Protein AF-A0A109DBD8-F1 (afdb_monomer_lite)

pLDDT: mean 82.66, std 14.98, range [41.66, 96.0]

Organism: NCBI:txid1194427

Foldseek 3Di:
DDDDPDDLVPDPPNLVVQQVVLVVVLVVDALLVVLVVVCCVVVVDHPCCVVVVPPSNVVLSVLLVVLVVVCVVVDPDDPPRGGNVCSVVSVVVSVVSSVVSNVVVVVVVCVPDPPPPD

Structure (mmCIF, N/CA/C/O backbone):
data_AF-A0A109DBD8-F1
#
_entry.id   AF-A0A109DBD8-F1
#
loop_
_atom_site.group_PDB
_atom_site.id
_atom_site.type_symbol
_atom_site.label_atom_id
_atom_site.label_alt_id
_atom_site.label_comp_id
_atom_site.label_asym_id
_atom_site.label_entity_id
_atom_site.label_seq_id
_atom_site.pdbx_PDB_ins_code
_atom_site.Cartn_x
_atom_site.Cartn_y
_atom_site.Cartn_z
_atom_site.occupancy
_atom_site.B_iso_or_equiv
_atom_site.auth_seq_id
_atom_site.auth_comp_id
_atom_site.auth_asym_id
_atom_site.auth_atom_id
_atom_site.pdbx_PDB_model_num
ATOM 1 N N . MET A 1 1 ? 32.557 6.934 -44.641 1.00 42.53 1 MET A N 1
ATOM 2 C CA . MET A 1 1 ? 32.047 7.308 -43.305 1.00 42.53 1 MET A CA 1
ATOM 3 C C . MET A 1 1 ? 31.313 6.107 -42.740 1.00 42.53 1 MET A C 1
ATOM 5 O O . MET A 1 1 ? 30.208 5.819 -43.184 1.00 42.53 1 MET A O 1
ATOM 9 N N . GLU A 1 2 ? 31.954 5.357 -41.848 1.00 43.91 2 GLU A N 1
ATOM 10 C CA . GLU A 1 2 ? 31.309 4.243 -41.148 1.00 43.91 2 GLU A CA 1
ATOM 11 C C . GLU A 1 2 ? 30.295 4.803 -40.146 1.00 43.91 2 GLU A C 1
ATOM 13 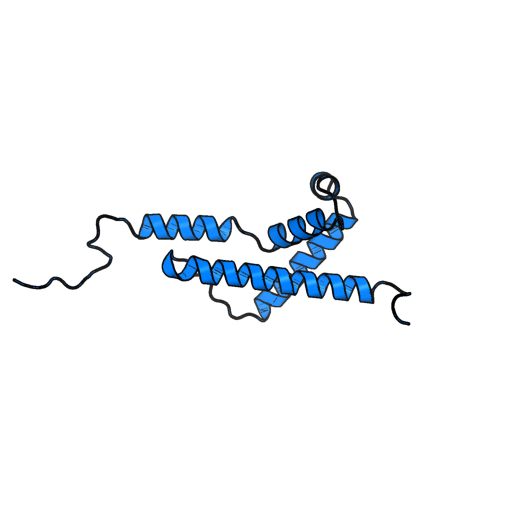O O . GLU A 1 2 ? 30.628 5.637 -39.303 1.00 43.91 2 GLU A O 1
ATOM 18 N N . LYS A 1 3 ? 29.031 4.386 -40.268 1.00 53.94 3 LYS A N 1
ATOM 19 C CA . LYS A 1 3 ? 28.000 4.696 -39.276 1.00 53.94 3 LYS A CA 1
ATOM 20 C C . LYS A 1 3 ? 28.234 3.783 -38.081 1.00 53.94 3 LYS A C 1
ATOM 22 O O . LYS A 1 3 ? 27.878 2.609 -38.126 1.00 53.94 3 LYS A O 1
ATOM 27 N N . ILE A 1 4 ? 28.849 4.320 -37.032 1.00 59.38 4 ILE A N 1
ATOM 28 C CA . ILE A 1 4 ? 28.959 3.625 -35.750 1.00 59.38 4 ILE A CA 1
ATOM 29 C C . ILE A 1 4 ? 27.525 3.323 -35.274 1.00 59.38 4 ILE A C 1
ATOM 31 O O . ILE A 1 4 ? 26.712 4.251 -35.204 1.00 59.38 4 ILE A O 1
ATOM 35 N N . PRO A 1 5 ? 27.170 2.058 -34.986 1.00 56.16 5 PRO A N 1
ATOM 36 C CA . PRO A 1 5 ? 25.848 1.724 -34.475 1.00 56.16 5 PRO A CA 1
ATOM 37 C C . PRO A 1 5 ? 25.625 2.415 -33.127 1.00 56.16 5 PRO A C 1
ATOM 39 O O . PRO A 1 5 ? 26.542 2.518 -32.310 1.00 56.16 5 PRO A O 1
ATOM 42 N N . PHE A 1 6 ? 24.403 2.902 -32.901 1.00 54.22 6 PHE A N 1
ATOM 43 C CA . PHE A 1 6 ? 24.016 3.580 -31.667 1.00 54.22 6 PHE A CA 1
ATOM 44 C C . PHE A 1 6 ? 24.190 2.609 -30.487 1.00 54.22 6 PHE A C 1
ATOM 46 O O . PHE A 1 6 ? 23.370 1.724 -30.257 1.00 54.22 6 PHE A O 1
ATOM 53 N N . SER A 1 7 ? 25.306 2.733 -29.771 1.00 55.31 7 SER A N 1
ATOM 54 C CA . SER A 1 7 ? 25.618 1.938 -28.588 1.00 55.31 7 SER A CA 1
ATOM 55 C C . SER A 1 7 ? 25.376 2.794 -27.356 1.00 55.31 7 SER A C 1
ATOM 57 O O . SER A 1 7 ? 25.923 3.893 -27.249 1.00 55.31 7 SER A O 1
ATOM 59 N N . ARG A 1 8 ? 24.606 2.269 -26.392 1.00 55.72 8 ARG A N 1
ATOM 60 C CA . ARG A 1 8 ? 24.344 2.913 -25.088 1.00 55.72 8 ARG A CA 1
ATOM 61 C C . ARG A 1 8 ? 25.623 3.321 -24.340 1.00 55.72 8 ARG A C 1
ATOM 63 O O . ARG A 1 8 ? 25.556 4.168 -23.462 1.00 55.72 8 ARG A O 1
ATOM 70 N N . LYS A 1 9 ? 26.779 2.749 -24.698 1.00 55.88 9 LYS A N 1
ATOM 71 C CA . LYS A 1 9 ? 28.086 3.059 -24.101 1.00 55.88 9 LYS A CA 1
ATOM 72 C C . LYS A 1 9 ? 28.728 4.363 -24.598 1.00 55.88 9 LYS A C 1
ATOM 74 O O . LYS A 1 9 ? 29.665 4.826 -23.963 1.00 55.88 9 LYS A O 1
ATOM 79 N N . ASN A 1 10 ? 28.249 4.953 -25.698 1.00 49.97 10 ASN A N 1
ATOM 80 C CA . ASN A 1 10 ? 28.941 6.059 -26.380 1.00 49.97 10 ASN A CA 1
ATOM 81 C C . ASN A 1 10 ? 28.271 7.437 -26.199 1.00 49.97 10 ASN A C 1
ATOM 83 O O . ASN A 1 10 ? 28.670 8.386 -26.871 1.00 49.97 10 ASN A O 1
ATOM 87 N N . ASN A 1 11 ? 27.261 7.570 -25.329 1.00 51.66 11 ASN A N 1
ATOM 88 C CA . ASN A 1 11 ? 26.585 8.848 -25.076 1.00 51.66 11 ASN A CA 1
ATOM 89 C C . ASN A 1 11 ? 27.087 9.466 -23.749 1.00 51.66 11 ASN A C 1
ATOM 91 O O . ASN A 1 11 ? 26.988 8.801 -22.719 1.00 51.66 11 ASN A O 1
ATOM 95 N N . PRO A 1 12 ? 27.601 10.713 -23.723 1.00 51.59 12 PRO A N 1
ATOM 96 C CA . PRO A 1 12 ? 28.122 11.360 -22.508 1.00 51.59 12 PRO A CA 1
ATOM 97 C C . PRO A 1 12 ? 27.052 11.698 -21.453 1.00 51.59 12 PRO A C 1
ATOM 99 O O . PRO A 1 12 ? 27.387 12.069 -20.331 1.00 51.59 12 PRO A O 1
ATOM 102 N N . PHE A 1 13 ? 25.766 11.535 -21.774 1.00 57.75 13 PHE A N 1
ATOM 103 C CA . PHE A 1 13 ? 24.713 11.444 -20.769 1.00 57.75 13 PHE A CA 1
ATOM 104 C C . PHE A 1 13 ? 24.711 10.025 -20.209 1.00 57.75 13 PHE A C 1
ATOM 106 O O . PHE A 1 13 ? 24.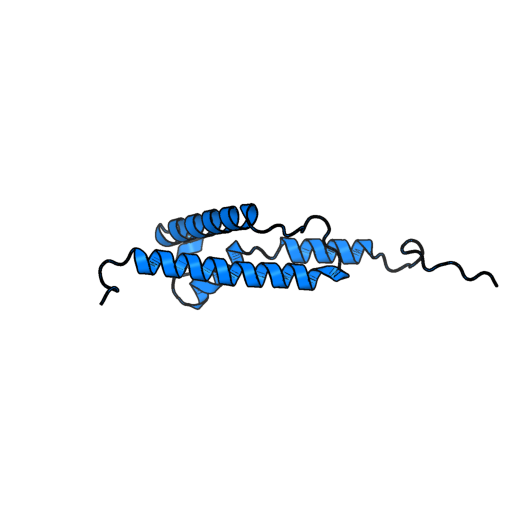238 9.095 -20.860 1.00 57.75 13 PHE A O 1
ATOM 113 N N . SER A 1 14 ? 25.268 9.860 -19.009 1.00 63.97 14 SER A N 1
ATOM 114 C CA . SER A 1 14 ? 25.236 8.590 -18.287 1.00 63.97 14 SER A CA 1
ATOM 115 C C . SER A 1 14 ? 23.777 8.192 -18.035 1.00 63.97 14 SER A C 1
ATOM 117 O O . SER A 1 14 ? 23.139 8.650 -17.087 1.00 63.97 14 SER A O 1
ATOM 119 N N . TYR A 1 15 ? 23.231 7.345 -18.910 1.00 72.00 15 TYR A N 1
ATOM 120 C CA . TYR A 1 15 ? 21.936 6.689 -18.710 1.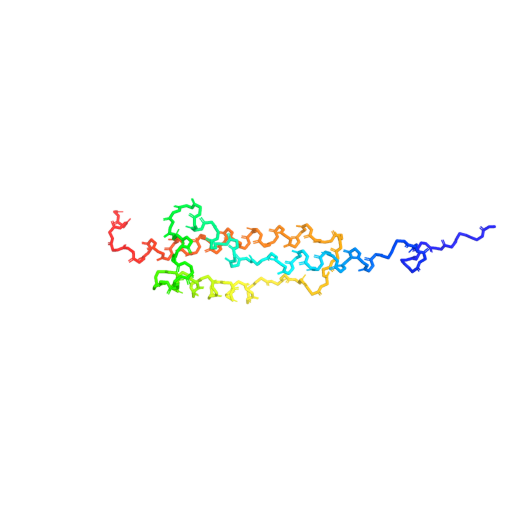00 72.00 15 TYR A CA 1
ATOM 121 C C . TYR A 1 15 ? 21.892 5.959 -17.366 1.00 72.00 15 TYR A C 1
ATOM 123 O O . TYR A 1 15 ? 20.851 5.903 -16.732 1.00 72.00 15 TYR A O 1
ATOM 131 N N . GLU A 1 16 ? 23.044 5.506 -16.878 1.00 79.88 16 GLU A N 1
ATOM 132 C CA . GLU A 1 16 ? 23.204 4.931 -15.549 1.00 79.88 16 GLU A CA 1
ATOM 133 C C . GLU A 1 16 ? 22.838 5.921 -14.427 1.00 79.88 16 GLU A C 1
ATOM 135 O O . GLU A 1 16 ? 22.143 5.542 -13.488 1.00 79.88 16 GLU A O 1
ATOM 140 N N . ALA A 1 17 ? 23.200 7.205 -14.530 1.00 83.75 17 ALA A N 1
ATOM 141 C CA . ALA A 1 17 ? 22.771 8.217 -13.558 1.00 83.75 17 ALA A CA 1
ATOM 142 C C . ALA A 1 17 ? 21.247 8.446 -13.587 1.00 83.75 17 ALA A C 1
ATOM 144 O O . ALA A 1 17 ? 20.621 8.631 -12.540 1.00 83.75 17 ALA A O 1
ATOM 145 N N . LEU A 1 18 ? 20.639 8.407 -14.777 1.00 84.75 18 LEU A N 1
ATOM 146 C CA . LEU A 1 18 ? 19.187 8.521 -14.949 1.00 84.75 18 LEU A CA 1
ATOM 147 C C . LEU A 1 18 ? 18.450 7.291 -14.401 1.00 84.75 18 LEU A C 1
ATOM 149 O O . LEU A 1 18 ? 17.459 7.445 -13.687 1.00 84.75 18 LEU A O 1
ATOM 153 N N . ASP A 1 19 ? 18.961 6.091 -14.666 1.00 86.50 19 ASP A N 1
ATOM 154 C CA . ASP A 1 19 ? 18.411 4.830 -14.169 1.00 86.50 19 ASP A CA 1
ATOM 155 C C . ASP A 1 19 ? 18.560 4.710 -12.647 1.00 86.50 19 ASP A C 1
ATOM 157 O O . ASP A 1 19 ? 17.632 4.277 -11.965 1.00 86.50 19 ASP A O 1
ATOM 161 N N . ASN A 1 20 ? 19.678 5.170 -12.079 1.00 87.00 20 ASN A N 1
ATOM 162 C CA . ASN A 1 20 ? 19.863 5.231 -10.627 1.00 87.00 20 ASN A CA 1
ATOM 163 C C . ASN A 1 20 ? 18.841 6.167 -9.970 1.00 87.00 20 ASN A C 1
ATOM 165 O O . ASN A 1 20 ? 18.222 5.803 -8.968 1.00 87.00 20 ASN A O 1
ATOM 169 N N . LYS A 1 21 ? 18.583 7.334 -10.572 1.00 87.69 21 LYS A N 1
ATOM 170 C CA . LYS A 1 21 ? 17.539 8.254 -10.104 1.00 87.69 21 LYS A CA 1
ATOM 171 C C . LYS A 1 21 ? 16.133 7.657 -10.245 1.00 87.69 21 LYS A C 1
ATOM 173 O O . LYS A 1 21 ? 15.278 7.879 -9.387 1.00 87.69 21 LYS A O 1
ATOM 178 N N . ALA A 1 22 ? 15.880 6.897 -11.311 1.00 86.62 22 ALA A N 1
ATOM 179 C CA . ALA A 1 22 ? 14.619 6.187 -11.504 1.00 86.62 22 ALA A CA 1
ATOM 180 C C . ALA A 1 22 ? 14.395 5.127 -10.413 1.00 86.62 22 ALA A C 1
ATOM 182 O O . ALA A 1 22 ? 13.327 5.106 -9.797 1.00 86.62 22 ALA A O 1
ATOM 183 N N . LYS A 1 23 ? 15.418 4.317 -10.109 1.00 88.69 23 LYS A N 1
ATOM 184 C CA . LYS A 1 23 ? 15.406 3.343 -9.005 1.00 88.69 23 LYS A CA 1
ATOM 185 C C . LYS A 1 23 ? 15.123 4.012 -7.667 1.00 88.69 23 LYS A C 1
ATOM 187 O O . LYS A 1 23 ? 14.226 3.579 -6.950 1.00 88.69 23 LYS A O 1
ATOM 192 N N . GLU A 1 24 ? 15.830 5.093 -7.350 1.00 89.50 24 GLU A N 1
ATOM 193 C CA . GLU A 1 24 ? 15.623 5.840 -6.106 1.00 89.50 24 GLU A CA 1
ATOM 194 C C . GLU A 1 24 ? 14.174 6.336 -5.987 1.00 89.50 24 GLU A C 1
ATOM 196 O O . GLU A 1 24 ? 13.496 6.066 -4.995 1.00 89.50 24 GLU A O 1
ATOM 201 N N . LYS A 1 25 ? 13.650 6.983 -7.037 1.00 88.06 25 LYS A N 1
ATOM 202 C CA . LYS A 1 25 ? 12.256 7.447 -7.070 1.00 88.06 25 LYS A CA 1
ATOM 203 C C . LYS A 1 25 ? 11.263 6.295 -6.909 1.00 88.06 25 LYS A C 1
ATOM 205 O O . LYS A 1 25 ? 10.264 6.449 -6.207 1.00 88.06 25 LYS A O 1
ATOM 210 N N . TYR A 1 26 ? 11.519 5.153 -7.546 1.00 88.56 26 TYR A N 1
ATOM 211 C CA . TYR A 1 26 ? 10.678 3.973 -7.400 1.00 88.56 26 TYR A CA 1
ATOM 212 C C . TYR A 1 26 ? 10.694 3.447 -5.963 1.00 88.56 26 TYR A C 1
ATOM 214 O O . TYR A 1 26 ? 9.623 3.239 -5.396 1.00 88.56 26 TYR A O 1
ATOM 222 N N . HIS A 1 27 ? 11.864 3.248 -5.354 1.00 87.56 27 HIS A N 1
ATOM 223 C CA . HIS A 1 27 ? 11.980 2.667 -4.013 1.00 87.56 27 HIS A CA 1
ATOM 224 C C . HIS A 1 27 ? 11.494 3.601 -2.899 1.00 87.56 27 HIS A C 1
ATOM 226 O O . HIS A 1 27 ? 10.907 3.113 -1.933 1.00 87.56 27 HIS A O 1
ATOM 232 N N . ASN A 1 28 ? 11.631 4.919 -3.070 1.00 89.50 28 ASN A N 1
ATOM 233 C CA . ASN A 1 28 ? 11.086 5.912 -2.138 1.00 89.50 28 ASN A CA 1
ATOM 234 C C . ASN A 1 28 ? 9.550 5.922 -2.109 1.00 89.50 28 ASN A C 1
ATOM 236 O O . ASN A 1 28 ? 8.953 6.339 -1.123 1.00 89.50 28 ASN A O 1
ATOM 240 N N . LEU A 1 29 ? 8.892 5.449 -3.171 1.00 90.19 29 LEU A N 1
ATOM 241 C CA . LEU A 1 29 ? 7.439 5.346 -3.227 1.00 90.19 29 LEU A CA 1
ATOM 242 C C . LEU A 1 29 ? 6.984 3.960 -2.759 1.00 90.19 29 LEU A C 1
ATOM 244 O O . LEU A 1 29 ? 6.944 3.014 -3.551 1.00 90.19 29 LEU A O 1
ATOM 248 N N . ARG A 1 30 ? 6.603 3.806 -1.490 1.00 92.00 30 ARG A N 1
ATOM 249 C CA . ARG A 1 30 ? 6.062 2.534 -0.982 1.00 92.00 30 ARG A CA 1
ATOM 250 C C . ARG A 1 30 ? 4.542 2.503 -1.101 1.00 92.00 30 ARG A C 1
ATOM 252 O O . ARG A 1 30 ? 3.859 3.485 -0.836 1.00 92.00 30 ARG A O 1
ATOM 259 N N . VAL A 1 31 ? 3.994 1.343 -1.473 1.00 91.81 31 VAL A N 1
ATOM 260 C CA . VAL A 1 31 ? 2.531 1.161 -1.530 1.00 91.81 31 VAL A CA 1
ATOM 261 C C . VAL A 1 31 ? 1.911 1.276 -0.137 1.00 91.81 31 VAL A C 1
ATOM 263 O O . VAL A 1 31 ? 0.812 1.799 -0.011 1.00 91.81 31 VAL A O 1
ATOM 266 N N . GLU A 1 32 ? 2.621 0.827 0.898 1.00 93.25 32 GLU A N 1
ATOM 267 C CA . GLU A 1 32 ? 2.201 0.961 2.296 1.00 93.25 32 GLU A CA 1
ATOM 268 C C . GLU A 1 32 ? 1.966 2.428 2.678 1.00 93.25 32 GLU A C 1
ATOM 270 O O . GLU A 1 32 ? 0.856 2.773 3.076 1.00 93.25 32 GLU A O 1
ATOM 275 N N . ASP A 1 33 ? 2.959 3.292 2.448 1.00 93.62 33 ASP A N 1
ATOM 276 C CA . ASP A 1 33 ? 2.869 4.731 2.727 1.00 93.62 33 ASP A CA 1
ATOM 277 C C . ASP A 1 33 ? 1.711 5.364 1.947 1.00 93.62 33 ASP A C 1
ATOM 279 O O . ASP A 1 33 ? 0.863 6.041 2.514 1.00 93.62 33 ASP A O 1
ATOM 283 N N . LEU A 1 34 ? 1.572 5.016 0.663 1.00 94.19 34 LEU A N 1
ATOM 284 C CA . LEU A 1 34 ? 0.474 5.494 -0.178 1.00 94.19 34 LEU A CA 1
ATOM 285 C C . LEU A 1 34 ? -0.926 5.116 0.329 1.00 94.19 34 LEU A C 1
ATOM 287 O O . LEU A 1 34 ? -1.895 5.825 0.027 1.00 94.19 34 LEU A O 1
ATOM 291 N N . VAL A 1 35 ? -1.064 3.972 1.001 1.00 94.88 35 VAL A N 1
ATOM 292 C CA . VAL A 1 35 ? -2.325 3.524 1.607 1.00 94.88 35 VAL A CA 1
ATOM 293 C C . VAL A 1 35 ? -2.544 4.228 2.946 1.00 94.88 35 VAL A C 1
ATOM 295 O O . VAL A 1 35 ? -3.654 4.697 3.190 1.00 94.88 35 VAL A O 1
ATOM 298 N N . ILE A 1 36 ? -1.500 4.357 3.770 1.00 95.00 36 ILE A N 1
ATOM 299 C CA . ILE A 1 36 ? -1.541 5.088 5.046 1.00 95.00 36 ILE A CA 1
ATOM 300 C C . ILE A 1 36 ? -1.943 6.547 4.816 1.00 95.00 36 ILE A C 1
ATOM 302 O O . ILE A 1 36 ? -2.881 7.015 5.459 1.00 95.00 36 ILE A O 1
ATOM 306 N N . ASP A 1 37 ? -1.308 7.225 3.858 1.00 95.69 37 ASP A N 1
ATOM 307 C CA . ASP A 1 37 ? -1.616 8.609 3.488 1.00 95.69 37 ASP A CA 1
ATOM 308 C C . ASP A 1 37 ? -3.085 8.756 3.103 1.00 95.69 37 ASP A C 1
ATOM 310 O O . ASP A 1 37 ? -3.775 9.643 3.594 1.00 95.69 37 ASP A O 1
ATOM 314 N N . HIS A 1 38 ? -3.610 7.824 2.301 1.00 94.94 38 HIS A N 1
ATOM 315 C CA . HIS A 1 38 ? -5.024 7.840 1.939 1.00 94.94 38 HIS A CA 1
ATOM 316 C C . HIS A 1 38 ? -5.936 7.673 3.157 1.00 94.94 38 HIS A C 1
ATOM 318 O O . HIS A 1 38 ? -6.932 8.376 3.282 1.00 94.94 38 HIS A O 1
ATOM 324 N N . CYS A 1 39 ? -5.603 6.761 4.071 1.00 93.12 39 CYS A N 1
ATOM 325 C CA . CYS A 1 39 ? -6.373 6.574 5.294 1.00 93.12 39 CYS A CA 1
ATOM 326 C C . CYS A 1 39 ? -6.312 7.797 6.225 1.00 93.12 39 CYS A C 1
ATOM 328 O O . CYS A 1 39 ? -7.265 8.016 6.975 1.00 93.12 39 CYS A O 1
ATOM 330 N N . ILE A 1 40 ? -5.238 8.591 6.178 1.00 95.12 40 ILE A N 1
ATOM 331 C CA . ILE A 1 40 ? -5.166 9.891 6.857 1.00 95.12 40 ILE A CA 1
ATOM 332 C C . ILE A 1 40 ? -6.059 10.915 6.148 1.00 95.12 40 ILE A C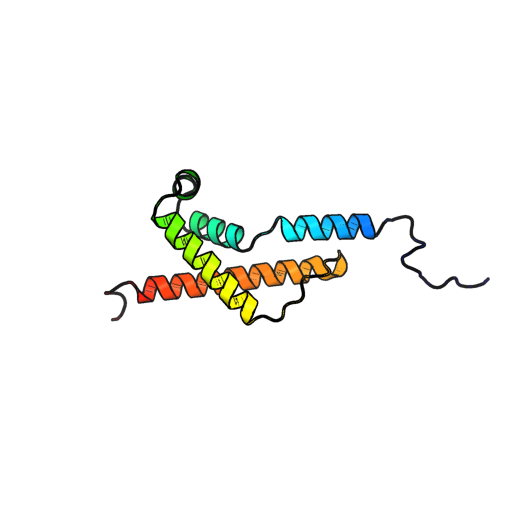 1
ATOM 334 O O . ILE A 1 40 ? -6.892 11.545 6.795 1.00 95.12 40 ILE A O 1
ATOM 338 N N . GLU A 1 41 ? -5.931 11.047 4.825 1.00 95.06 41 GLU A N 1
ATOM 339 C CA . GLU A 1 41 ? -6.714 11.978 3.998 1.00 95.06 41 GLU A CA 1
ATOM 340 C C . GLU A 1 41 ? -8.226 11.768 4.156 1.00 95.06 41 GLU A C 1
ATOM 342 O O . GLU A 1 41 ? -8.987 12.731 4.221 1.00 95.06 41 GLU A O 1
ATOM 347 N N . THR A 1 42 ? -8.676 10.515 4.252 1.00 92.31 42 THR A N 1
ATOM 348 C CA . THR A 1 42 ? -10.095 10.182 4.446 1.00 92.31 42 THR A CA 1
ATOM 349 C C . THR A 1 42 ? -10.541 10.238 5.909 1.00 92.31 42 THR A C 1
ATOM 351 O O . THR A 1 42 ? -11.687 9.903 6.206 1.00 92.31 42 THR A O 1
ATOM 354 N N . GLY A 1 43 ? -9.650 10.581 6.844 1.00 91.06 43 GLY A N 1
ATOM 355 C CA . GLY A 1 43 ? -9.938 10.632 8.280 1.00 91.06 43 GLY A CA 1
ATOM 356 C C . GLY A 1 43 ? -10.160 9.264 8.934 1.00 91.06 43 GLY A C 1
ATOM 357 O O . GLY A 1 43 ? -10.711 9.186 10.033 1.00 91.06 43 GLY A O 1
ATOM 358 N N . PHE A 1 44 ? -9.752 8.168 8.285 1.00 90.25 44 PHE A N 1
ATOM 359 C CA . PHE A 1 44 ? -9.821 6.840 8.895 1.00 90.25 44 PHE A CA 1
ATOM 360 C C . PHE A 1 44 ? -8.812 6.714 10.039 1.00 90.25 44 PHE A C 1
ATOM 362 O O . PHE A 1 44 ? -9.138 6.137 11.069 1.00 90.25 44 PHE A O 1
ATOM 369 N N . ILE A 1 45 ? -7.617 7.278 9.908 1.00 93.38 45 ILE A N 1
ATOM 370 C CA . ILE A 1 45 ? -6.646 7.458 10.998 1.00 93.38 45 ILE A CA 1
ATOM 371 C C . ILE A 1 45 ? -6.133 8.899 10.976 1.00 93.38 45 ILE A C 1
ATOM 373 O O . ILE A 1 45 ? -6.389 9.638 10.031 1.00 93.38 45 ILE A O 1
ATOM 377 N N . THR A 1 46 ? -5.405 9.308 12.005 1.00 95.31 46 THR A N 1
ATOM 378 C CA . THR A 1 46 ? -4.729 10.609 12.067 1.00 95.31 46 THR A CA 1
ATOM 379 C C . THR A 1 46 ? -3.214 10.443 11.992 1.00 95.31 46 THR A C 1
ATOM 381 O O . THR A 1 46 ? -2.678 9.372 12.273 1.00 95.31 46 THR A O 1
ATOM 384 N N . SER A 1 47 ? -2.482 11.515 11.685 1.00 94.94 47 SER A N 1
ATOM 385 C CA . SER A 1 47 ? -1.014 11.496 11.771 1.00 94.94 47 SER A CA 1
ATOM 386 C C . SER A 1 47 ? -0.523 11.172 13.189 1.00 94.94 47 SER A C 1
ATOM 388 O O . SER A 1 47 ? 0.493 10.502 13.350 1.00 94.94 47 SER A O 1
ATOM 390 N N . THR A 1 48 ? -1.269 11.580 14.221 1.00 95.69 48 THR A N 1
ATOM 391 C CA . THR A 1 48 ? -0.972 11.237 15.619 1.00 95.69 48 THR A CA 1
ATOM 392 C C . THR A 1 48 ? -1.105 9.738 15.879 1.00 95.69 48 THR A C 1
ATOM 394 O O . THR A 1 48 ? -0.292 9.175 16.609 1.00 95.69 48 THR A O 1
ATOM 397 N N . ASP A 1 49 ? -2.080 9.065 15.259 1.00 93.12 49 ASP A N 1
ATOM 398 C CA . ASP A 1 49 ? -2.219 7.607 15.360 1.00 93.12 49 ASP A CA 1
ATOM 399 C C . ASP A 1 49 ? -0.974 6.878 14.841 1.00 93.12 49 ASP A C 1
ATOM 401 O O . ASP A 1 49 ? -0.542 5.887 15.433 1.00 93.12 49 ASP A O 1
ATOM 405 N N . VAL A 1 50 ? -0.378 7.396 13.762 1.00 94.38 50 VAL A N 1
ATOM 406 C CA . VAL A 1 50 ? 0.855 6.862 13.167 1.00 94.38 50 VAL A CA 1
ATOM 407 C C . VAL A 1 50 ? 2.051 7.094 14.089 1.00 94.38 50 VAL A C 1
ATOM 409 O O . VAL A 1 50 ? 2.782 6.151 14.398 1.00 94.38 50 VAL A O 1
ATOM 412 N N . THR A 1 51 ? 2.251 8.328 14.564 1.00 96.00 51 THR A N 1
ATOM 413 C CA . THR A 1 51 ? 3.422 8.680 15.389 1.00 96.00 51 THR A CA 1
ATOM 414 C C . THR A 1 51 ? 3.400 7.995 16.752 1.00 96.00 51 THR A C 1
ATOM 416 O O . THR A 1 51 ? 4.427 7.491 17.205 1.00 96.00 51 THR A O 1
ATOM 419 N N . THR A 1 52 ? 2.229 7.918 17.387 1.00 95.38 52 THR A N 1
ATOM 420 C CA . THR A 1 52 ? 2.044 7.261 18.693 1.00 95.38 52 THR A CA 1
ATOM 421 C C . THR A 1 52 ? 1.793 5.757 18.585 1.00 95.38 52 THR A C 1
ATOM 423 O O . THR A 1 52 ? 1.714 5.076 19.606 1.00 95.38 52 THR A O 1
ATOM 426 N N . LYS A 1 53 ? 1.712 5.222 17.358 1.00 94.38 53 LYS A N 1
ATOM 427 C CA . LYS A 1 53 ? 1.473 3.805 17.058 1.00 94.38 53 LYS A CA 1
ATOM 428 C C . LYS A 1 53 ? 0.243 3.248 17.777 1.00 94.38 53 LYS A C 1
ATOM 430 O O . LYS A 1 53 ? 0.312 2.215 18.447 1.00 94.38 53 LYS A O 1
ATOM 435 N N . THR A 1 54 ? -0.895 3.926 17.648 1.00 93.50 54 THR A N 1
ATOM 436 C CA . THR A 1 54 ? -2.133 3.471 18.291 1.00 93.50 54 THR A CA 1
ATOM 437 C C . THR A 1 54 ? -2.548 2.097 17.773 1.00 93.50 54 THR A C 1
ATOM 439 O O . THR A 1 54 ? -2.221 1.692 16.655 1.00 93.50 54 THR A O 1
ATOM 442 N N . ARG A 1 55 ? -3.332 1.363 18.571 1.00 90.19 55 ARG A N 1
ATOM 443 C CA . ARG A 1 55 ? -3.830 0.033 18.188 1.00 90.19 55 ARG A CA 1
ATOM 444 C C . ARG A 1 55 ? -4.535 0.041 16.827 1.00 90.19 55 ARG A C 1
ATOM 446 O O . ARG A 1 55 ? -4.364 -0.894 16.054 1.00 90.19 55 ARG A O 1
ATOM 453 N N . LYS A 1 56 ? -5.296 1.098 16.523 1.00 88.31 56 LYS A N 1
ATOM 454 C CA . LYS A 1 56 ? -5.988 1.260 15.236 1.00 88.31 56 LYS A CA 1
ATOM 455 C C . LYS A 1 56 ? -5.002 1.324 14.067 1.00 88.31 56 LYS A C 1
ATOM 457 O O . LYS A 1 56 ? -5.210 0.640 13.069 1.00 88.31 56 LYS A O 1
ATOM 462 N N . PHE A 1 57 ? -3.925 2.097 14.209 1.00 93.06 57 PHE A N 1
ATOM 463 C CA . PHE A 1 57 ? -2.859 2.157 13.214 1.00 93.06 57 PHE A CA 1
ATOM 464 C C . PHE A 1 57 ? -2.136 0.814 13.068 1.00 93.06 57 PHE A C 1
ATOM 466 O O . PHE A 1 57 ? -1.934 0.364 11.946 1.00 93.06 57 PHE A O 1
ATOM 473 N N . LEU A 1 58 ? -1.798 0.142 14.173 1.00 92.25 58 LEU A N 1
ATOM 474 C CA . LEU A 1 58 ? -1.102 -1.150 14.129 1.00 92.25 58 LEU A CA 1
ATOM 475 C C . LEU A 1 58 ? -1.913 -2.224 13.389 1.00 92.25 58 LEU A C 1
ATOM 477 O O . LEU A 1 58 ? -1.367 -2.909 12.530 1.00 92.25 58 LEU A O 1
ATOM 481 N N . VAL A 1 59 ? -3.219 -2.314 13.657 1.00 89.81 59 VAL A N 1
ATOM 482 C CA . VAL A 1 59 ? -4.118 -3.249 12.957 1.00 89.81 59 VAL A CA 1
ATOM 483 C C . VAL A 1 59 ? -4.227 -2.911 11.469 1.00 89.81 59 VAL A C 1
ATOM 485 O O . VAL A 1 59 ? -4.191 -3.807 10.627 1.00 89.81 59 VAL A O 1
ATOM 488 N N . LEU A 1 60 ? -4.338 -1.624 11.123 1.00 91.12 60 LEU A N 1
ATOM 489 C CA . LEU A 1 60 ? -4.344 -1.190 9.726 1.00 91.12 60 LEU A CA 1
ATOM 490 C C . LEU A 1 60 ? -3.031 -1.573 9.027 1.00 91.12 60 LEU A C 1
ATOM 492 O O . LEU A 1 60 ? -3.065 -2.130 7.933 1.00 91.1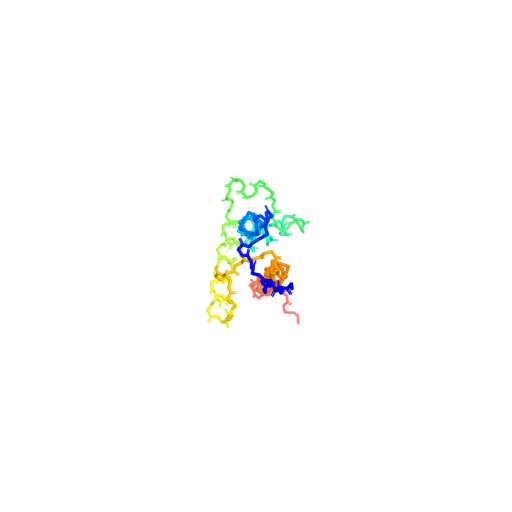2 60 LEU A O 1
ATOM 496 N N . LYS A 1 61 ? -1.890 -1.307 9.667 1.00 93.56 61 LYS A N 1
ATOM 497 C CA . LYS A 1 61 ? -0.554 -1.606 9.144 1.00 93.56 61 LYS A CA 1
ATOM 498 C C . LYS A 1 61 ? -0.374 -3.099 8.873 1.00 93.56 61 LYS A C 1
ATOM 500 O O . LYS A 1 61 ? 0.002 -3.474 7.768 1.00 93.56 61 LYS A O 1
ATOM 505 N N . GLU A 1 62 ? -0.736 -3.948 9.831 1.00 91.31 62 GLU A N 1
ATOM 506 C CA . GLU A 1 62 ? -0.688 -5.405 9.674 1.00 91.31 62 GLU A CA 1
ATOM 507 C C . GLU A 1 62 ? -1.600 -5.891 8.531 1.00 91.31 62 GLU A C 1
ATOM 509 O O . GLU A 1 62 ? -1.210 -6.737 7.720 1.00 91.31 62 GLU A O 1
ATOM 514 N N . ALA A 1 63 ? -2.803 -5.316 8.406 1.00 90.56 63 ALA A N 1
ATOM 515 C CA . ALA A 1 63 ? -3.720 -5.641 7.317 1.00 90.56 63 ALA A CA 1
ATOM 516 C C . ALA A 1 63 ? -3.161 -5.241 5.940 1.00 90.56 63 ALA A C 1
ATOM 518 O O . ALA A 1 63 ? -3.323 -5.997 4.973 1.00 90.56 63 ALA A O 1
ATOM 519 N N . ILE A 1 64 ? -2.492 -4.087 5.844 1.00 93.25 64 ILE A N 1
ATOM 520 C CA . ILE A 1 64 ? -1.805 -3.625 4.629 1.00 93.25 64 ILE A CA 1
ATOM 521 C C . ILE A 1 64 ? -0.676 -4.588 4.264 1.00 93.25 64 ILE A C 1
ATOM 523 O O . ILE A 1 64 ? -0.660 -5.098 3.144 1.00 93.25 64 ILE A O 1
ATOM 527 N N . GLU A 1 65 ? 0.230 -4.875 5.200 1.00 92.56 65 GLU A N 1
ATOM 528 C CA . GLU A 1 65 ? 1.386 -5.756 4.988 1.00 92.56 65 GLU A CA 1
ATOM 529 C C . GLU A 1 65 ? 0.954 -7.154 4.539 1.00 92.56 65 GLU A C 1
ATOM 531 O O . GLU A 1 65 ? 1.444 -7.671 3.533 1.00 92.56 65 GLU A O 1
ATOM 536 N N . THR A 1 66 ? -0.034 -7.734 5.222 1.00 90.56 66 THR A N 1
ATOM 537 C CA . THR A 1 66 ? -0.585 -9.050 4.876 1.00 90.56 66 THR A CA 1
ATOM 538 C C . THR A 1 66 ? -1.174 -9.056 3.466 1.00 90.56 66 THR A C 1
ATOM 540 O O . THR A 1 66 ? -0.946 -9.984 2.690 1.00 90.56 66 THR A O 1
ATOM 543 N N . THR A 1 67 ? -1.919 -8.008 3.104 1.00 91.50 67 THR A N 1
ATOM 544 C CA . THR A 1 67 ? -2.556 -7.907 1.783 1.00 91.50 67 THR A CA 1
ATOM 545 C C . THR A 1 67 ? -1.520 -7.704 0.675 1.00 91.50 67 THR A C 1
ATOM 547 O O . THR A 1 67 ? -1.629 -8.314 -0.386 1.00 91.50 67 THR A O 1
ATOM 550 N N . LEU A 1 68 ? -0.487 -6.896 0.921 1.00 91.69 68 LEU A N 1
ATOM 551 C CA . LEU A 1 68 ? 0.616 -6.703 -0.021 1.00 91.69 68 LEU A CA 1
ATOM 552 C C . LEU A 1 68 ? 1.407 -7.991 -0.245 1.00 91.69 68 LEU A C 1
ATOM 554 O O . LEU A 1 68 ? 1.706 -8.321 -1.389 1.00 91.69 68 LEU A O 1
ATOM 558 N N . ASN A 1 69 ? 1.712 -8.731 0.821 1.00 89.81 69 ASN A N 1
ATOM 559 C CA . ASN A 1 69 ? 2.388 -10.021 0.708 1.00 89.81 69 ASN A CA 1
ATOM 560 C C . ASN A 1 69 ? 1.547 -11.022 -0.092 1.00 89.81 69 ASN A C 1
ATOM 562 O O . ASN A 1 69 ? 2.087 -11.705 -0.955 1.00 89.81 69 ASN A O 1
ATOM 566 N N . ALA A 1 70 ? 0.228 -11.055 0.119 1.00 88.62 70 ALA A N 1
ATOM 567 C CA . ALA A 1 70 ? -0.665 -11.888 -0.681 1.00 88.62 70 ALA A CA 1
ATOM 568 C C . ALA A 1 70 ? -0.643 -11.503 -2.171 1.00 88.62 70 ALA A C 1
ATOM 570 O O . ALA A 1 70 ? -0.583 -12.386 -3.020 1.00 88.62 70 ALA A O 1
ATOM 571 N N . PHE A 1 71 ? -0.638 -10.208 -2.508 1.00 88.81 71 PHE A N 1
ATOM 572 C CA . PHE A 1 71 ? -0.532 -9.789 -3.909 1.00 88.81 71 PHE A CA 1
ATOM 573 C C . PHE A 1 71 ? 0.823 -10.111 -4.529 1.00 88.81 71 PHE A C 1
ATOM 575 O O . PHE A 1 71 ? 0.842 -10.546 -5.669 1.00 88.81 71 PHE A O 1
ATOM 582 N N . LYS A 1 72 ? 1.934 -10.006 -3.792 1.00 85.00 72 LYS A N 1
ATOM 583 C CA . LYS A 1 72 ? 3.253 -10.432 -4.298 1.00 85.00 72 LYS A CA 1
ATOM 584 C C . LYS A 1 72 ? 3.315 -11.915 -4.671 1.00 85.00 72 LYS A C 1
ATOM 586 O O . LYS A 1 72 ? 4.097 -12.280 -5.532 1.00 85.00 72 LYS A O 1
ATOM 591 N N . LEU A 1 73 ? 2.524 -12.765 -4.016 1.00 82.44 73 LEU A N 1
ATOM 592 C CA . LEU A 1 73 ? 2.462 -14.195 -4.338 1.00 82.44 73 LEU A CA 1
ATOM 593 C C . LEU A 1 73 ? 1.647 -14.491 -5.605 1.00 82.44 73 LEU A C 1
ATOM 595 O O . LEU A 1 73 ? 1.757 -15.585 -6.148 1.00 82.44 73 LEU A O 1
ATOM 599 N N . VAL A 1 74 ? 0.794 -13.558 -6.035 1.00 82.69 74 VAL A N 1
ATOM 600 C CA . VAL A 1 74 ? -0.160 -13.757 -7.139 1.00 82.69 74 VAL A CA 1
ATOM 601 C C . VAL A 1 74 ? 0.214 -12.935 -8.370 1.00 82.69 74 VAL A C 1
ATOM 603 O O . VAL A 1 74 ? -0.024 -13.368 -9.494 1.00 82.69 74 VAL A O 1
ATOM 606 N N . ASP A 1 75 ? 0.778 -11.749 -8.168 1.00 81.56 75 ASP A N 1
ATOM 607 C CA . ASP A 1 75 ? 1.163 -10.842 -9.236 1.00 81.56 75 ASP A CA 1
ATOM 608 C C . ASP A 1 75 ? 2.613 -11.138 -9.666 1.00 81.56 75 ASP A C 1
ATOM 610 O O . ASP A 1 75 ? 3.553 -10.902 -8.910 1.00 81.56 75 ASP A O 1
ATOM 614 N N . ASP A 1 76 ? 2.795 -11.601 -10.904 1.00 75.12 76 ASP A N 1
ATOM 615 C CA . ASP A 1 76 ? 4.103 -11.867 -11.531 1.00 75.12 76 ASP A CA 1
ATOM 616 C C . ASP A 1 76 ? 4.704 -10.588 -12.154 1.00 75.12 76 ASP A C 1
ATOM 618 O O . ASP A 1 76 ? 4.996 -10.510 -13.348 1.00 75.12 76 ASP A O 1
ATOM 622 N N . PHE A 1 77 ? 4.771 -9.507 -11.368 1.00 81.06 77 PHE A N 1
ATOM 623 C CA . PHE A 1 77 ? 5.331 -8.233 -11.829 1.00 81.06 77 PHE A CA 1
ATOM 624 C C . PHE A 1 77 ? 6.836 -8.176 -11.551 1.00 81.06 77 PHE A C 1
ATOM 626 O O . PHE A 1 77 ? 7.246 -8.027 -10.401 1.00 81.06 77 PHE A O 1
ATOM 633 N N . ASP A 1 78 ? 7.645 -8.251 -12.609 1.00 77.50 78 ASP A N 1
ATOM 634 C CA . ASP A 1 78 ? 9.100 -8.102 -12.529 1.00 77.50 78 ASP A CA 1
ATOM 635 C C . ASP A 1 78 ? 9.497 -6.625 -12.369 1.00 77.50 78 ASP A C 1
ATOM 637 O O . ASP A 1 78 ? 9.477 -5.843 -13.323 1.00 77.50 78 ASP A O 1
ATOM 641 N N . ASP A 1 79 ? 9.876 -6.247 -11.147 1.00 77.69 79 ASP A N 1
ATOM 642 C CA . ASP A 1 79 ? 10.418 -4.930 -10.814 1.00 77.69 79 ASP A CA 1
ATOM 643 C C . ASP A 1 79 ? 11.934 -4.944 -10.546 1.00 77.69 79 ASP A C 1
ATOM 645 O O . ASP A 1 79 ? 12.485 -3.981 -10.007 1.00 77.69 79 ASP A O 1
ATOM 649 N N . THR A 1 80 ? 12.634 -6.003 -10.969 1.00 79.12 80 THR A N 1
ATOM 650 C CA . THR A 1 80 ? 14.062 -6.210 -10.674 1.00 79.12 80 THR A CA 1
ATOM 651 C C . THR A 1 80 ? 14.965 -5.219 -11.420 1.00 79.12 80 THR A C 1
ATOM 653 O O . THR A 1 80 ? 16.021 -4.829 -10.920 1.00 79.12 80 THR A O 1
ATOM 656 N N . ASN A 1 81 ? 14.549 -4.773 -12.613 1.00 83.38 81 ASN A N 1
ATOM 657 C CA . ASN A 1 81 ? 15.325 -3.890 -13.490 1.00 83.38 81 ASN A CA 1
ATOM 658 C C . ASN A 1 81 ? 14.586 -2.580 -13.797 1.00 83.38 81 ASN A C 1
ATOM 660 O O . ASN A 1 81 ? 14.147 -2.342 -14.923 1.00 83.38 81 ASN A O 1
ATOM 664 N N . ILE A 1 82 ? 14.472 -1.706 -12.797 1.00 87.38 82 ILE A N 1
ATOM 665 C CA . ILE A 1 82 ? 13.929 -0.354 -12.989 1.00 87.38 82 ILE A CA 1
ATOM 666 C C . ILE A 1 82 ? 14.913 0.511 -13.786 1.00 87.38 82 ILE A C 1
ATOM 668 O O . ILE A 1 82 ? 16.086 0.638 -13.420 1.00 87.38 82 ILE A O 1
ATOM 672 N N . THR A 1 83 ? 14.408 1.135 -14.844 1.00 88.44 83 THR A N 1
ATOM 673 C CA . THR A 1 83 ? 15.094 2.101 -15.707 1.00 88.44 83 THR A CA 1
ATOM 674 C C . THR A 1 83 ? 14.236 3.354 -15.853 1.00 88.44 83 THR A C 1
ATOM 676 O O . THR A 1 83 ? 13.059 3.369 -15.484 1.00 88.44 83 THR A O 1
ATOM 679 N N . ILE A 1 84 ? 14.796 4.428 -16.410 1.00 87.31 84 ILE A N 1
ATOM 680 C CA . ILE A 1 84 ? 14.005 5.631 -16.706 1.00 87.31 84 ILE A CA 1
ATOM 681 C C . ILE A 1 84 ? 12.844 5.344 -17.673 1.00 87.31 84 ILE A C 1
ATOM 683 O O . ILE A 1 84 ? 11.775 5.934 -17.528 1.00 87.31 84 ILE A O 1
ATOM 687 N N . ASP A 1 85 ? 13.025 4.394 -18.594 1.00 87.12 85 ASP A N 1
ATOM 688 C CA . ASP A 1 85 ? 12.044 4.056 -19.631 1.00 87.12 85 ASP A CA 1
ATOM 689 C C . ASP A 1 85 ? 10.821 3.300 -19.076 1.00 87.12 85 ASP A C 1
ATOM 691 O O . ASP A 1 85 ? 9.718 3.446 -19.599 1.00 87.12 85 ASP A O 1
ATOM 695 N N . ASN A 1 86 ? 10.990 2.488 -18.023 1.00 89.12 86 ASN A N 1
ATOM 696 C CA . ASN A 1 86 ? 9.903 1.685 -17.439 1.00 89.12 86 ASN A CA 1
ATOM 697 C C . ASN A 1 86 ? 9.356 2.243 -16.114 1.00 89.12 86 ASN A C 1
ATOM 699 O O . ASN A 1 86 ? 8.389 1.702 -15.566 1.00 89.12 86 ASN A O 1
ATOM 703 N N . LEU A 1 87 ? 9.938 3.333 -15.609 1.00 89.75 87 LEU A N 1
ATOM 704 C CA . LEU A 1 87 ? 9.601 3.916 -14.315 1.00 89.75 87 LEU A CA 1
ATOM 705 C C . LEU A 1 87 ? 8.110 4.239 -14.179 1.00 89.75 87 LEU A C 1
ATOM 707 O O . LEU A 1 87 ? 7.505 3.937 -13.149 1.00 89.75 87 LEU A O 1
ATOM 711 N N . ASP A 1 88 ? 7.510 4.837 -15.207 1.00 89.25 88 ASP A N 1
ATOM 712 C CA . ASP A 1 88 ? 6.104 5.239 -15.165 1.00 89.25 88 ASP A CA 1
ATOM 713 C C . ASP A 1 88 ? 5.170 4.029 -15.056 1.00 89.25 88 ASP A C 1
ATOM 715 O O . ASP A 1 88 ? 4.244 4.049 -14.243 1.00 89.25 88 ASP A O 1
ATOM 719 N N . ALA A 1 89 ? 5.464 2.942 -15.777 1.00 89.50 89 ALA A N 1
ATOM 720 C CA . ALA A 1 89 ? 4.716 1.690 -15.674 1.00 89.50 89 ALA A CA 1
ATOM 721 C C . ALA A 1 89 ? 4.833 1.078 -14.266 1.00 89.50 89 ALA A C 1
ATOM 723 O O . ALA A 1 89 ? 3.836 0.636 -13.689 1.00 89.50 89 ALA A O 1
ATOM 724 N N . CYS A 1 90 ? 6.025 1.128 -13.667 1.00 90.38 90 CYS A N 1
ATOM 725 C CA . CYS A 1 90 ? 6.265 0.634 -12.310 1.00 90.38 90 CYS A CA 1
ATOM 726 C C . CYS A 1 90 ? 5.528 1.476 -11.250 1.00 90.38 90 CYS A C 1
ATOM 728 O O . CYS A 1 90 ? 4.939 0.944 -10.303 1.00 90.38 90 CYS A O 1
ATOM 730 N N . ILE A 1 91 ? 5.493 2.801 -11.417 1.00 90.56 91 ILE A N 1
ATOM 731 C CA . ILE A 1 91 ? 4.709 3.701 -10.557 1.00 90.56 91 ILE A CA 1
ATOM 732 C C . ILE A 1 91 ? 3.207 3.448 -10.734 1.00 90.56 91 ILE A C 1
ATOM 734 O O . ILE A 1 91 ? 2.457 3.436 -9.752 1.00 90.56 91 ILE A O 1
ATOM 738 N N . GLU A 1 92 ? 2.741 3.244 -11.965 1.00 91.62 92 GLU A N 1
ATOM 739 C CA . GLU A 1 92 ? 1.341 2.932 -12.243 1.00 91.62 92 GLU A CA 1
ATOM 740 C C . GLU A 1 92 ? 0.928 1.608 -11.590 1.00 91.62 92 GLU A C 1
ATOM 742 O O . GLU A 1 92 ? -0.140 1.530 -10.974 1.00 91.62 92 GLU A O 1
ATOM 747 N N . TYR A 1 93 ? 1.796 0.597 -11.636 1.00 90.69 93 TYR A N 1
ATOM 748 C CA . TYR A 1 93 ? 1.592 -0.664 -10.933 1.00 90.69 93 TYR A CA 1
ATOM 749 C C . TYR A 1 93 ? 1.430 -0.455 -9.418 1.00 90.69 93 TYR A C 1
ATOM 751 O O . TYR A 1 93 ? 0.441 -0.910 -8.836 1.00 90.69 93 TYR A O 1
ATOM 759 N N . LYS A 1 94 ? 2.292 0.348 -8.778 1.00 91.62 94 LYS A N 1
ATOM 760 C CA . LYS A 1 94 ? 2.137 0.713 -7.354 1.00 91.62 94 LYS A CA 1
ATOM 761 C C . LYS A 1 94 ? 0.815 1.425 -7.055 1.00 91.62 94 LYS A C 1
ATOM 763 O O . LYS A 1 94 ? 0.169 1.132 -6.047 1.00 91.62 94 LYS A O 1
ATOM 768 N N . LYS A 1 95 ? 0.359 2.318 -7.939 1.00 92.06 95 LYS A N 1
ATOM 769 C CA . LYS A 1 95 ? -0.957 2.976 -7.813 1.00 92.06 95 LYS A CA 1
ATOM 770 C C . LYS A 1 95 ? -2.116 1.981 -7.954 1.00 92.06 95 LYS A C 1
ATOM 772 O O . LYS A 1 95 ? -3.111 2.107 -7.236 1.00 92.06 95 LYS A O 1
ATOM 777 N N . LYS A 1 96 ? -2.006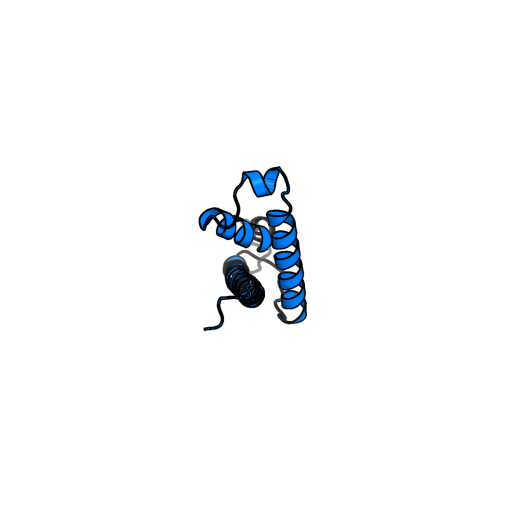 0.987 -8.842 1.00 91.81 96 LYS A N 1
ATOM 778 C CA . LYS A 1 96 ? -2.991 -0.103 -8.977 1.00 91.81 96 LYS A CA 1
ATOM 779 C C . LYS A 1 96 ? -3.030 -0.965 -7.714 1.00 91.81 96 LYS A C 1
ATOM 781 O O . LYS A 1 96 ? -4.120 -1.217 -7.197 1.00 91.81 96 LYS A O 1
ATOM 786 N N . LEU A 1 97 ? -1.869 -1.334 -7.171 1.00 91.38 97 LEU A N 1
ATOM 787 C CA . LEU A 1 97 ? -1.769 -2.060 -5.903 1.00 91.38 97 LEU A CA 1
ATOM 788 C C . LEU A 1 97 ? -2.395 -1.278 -4.745 1.00 91.38 97 LEU A C 1
ATOM 790 O O . LEU A 1 97 ? -3.217 -1.848 -4.032 1.00 91.38 97 LEU A O 1
ATOM 794 N N . LYS A 1 98 ? -2.115 0.030 -4.609 1.00 93.81 98 LYS A N 1
ATOM 795 C CA . LYS A 1 98 ? -2.765 0.905 -3.608 1.00 93.81 98 LYS A CA 1
ATOM 796 C C . LYS A 1 98 ? -4.287 0.736 -3.635 1.00 93.81 98 LYS A C 1
ATOM 798 O O . LYS A 1 98 ? -4.901 0.482 -2.602 1.00 93.81 98 LYS A O 1
ATOM 803 N N . ARG A 1 99 ? -4.903 0.850 -4.818 1.00 93.31 99 ARG A N 1
ATOM 804 C CA . ARG A 1 99 ? -6.365 0.726 -4.982 1.00 93.31 99 ARG A CA 1
ATOM 805 C C . ARG A 1 99 ? -6.878 -0.660 -4.585 1.00 93.31 99 ARG A C 1
ATOM 807 O O . ARG A 1 99 ? -7.904 -0.754 -3.918 1.00 93.31 99 ARG A O 1
ATOM 814 N N . ARG A 1 100 ? -6.171 -1.726 -4.974 1.00 93.00 100 ARG A N 1
ATOM 815 C CA . ARG A 1 100 ? -6.535 -3.110 -4.620 1.00 93.00 100 ARG A CA 1
ATOM 816 C C . ARG A 1 100 ? -6.451 -3.348 -3.114 1.00 93.00 100 ARG A C 1
ATOM 818 O O . ARG A 1 100 ? -7.374 -3.924 -2.549 1.00 93.00 100 ARG A O 1
ATOM 825 N N . VAL A 1 101 ? -5.382 -2.877 -2.471 1.00 92.94 101 VAL A N 1
ATOM 826 C CA . VAL A 1 101 ? -5.190 -2.996 -1.018 1.00 92.94 101 VAL A CA 1
ATOM 827 C C . VAL A 1 101 ? -6.300 -2.265 -0.272 1.00 92.94 101 VAL A C 1
ATOM 829 O O . VAL A 1 101 ? -6.939 -2.864 0.588 1.00 92.94 101 VAL A O 1
ATOM 832 N N . LEU A 1 102 ? -6.584 -1.012 -0.645 1.00 92.75 102 LEU A N 1
ATOM 833 C CA . LEU A 1 102 ? -7.670 -0.232 -0.046 1.00 92.75 102 LEU A CA 1
ATOM 834 C C . LEU A 1 102 ? -9.010 -0.958 -0.144 1.00 92.75 102 LEU A C 1
ATOM 836 O O . LEU A 1 102 ? -9.690 -1.100 0.865 1.00 92.75 102 LEU A O 1
ATOM 840 N N . LYS A 1 103 ? -9.348 -1.489 -1.326 1.00 92.75 103 LYS A N 1
ATOM 841 C CA . LYS A 1 103 ? -10.584 -2.252 -1.521 1.00 92.75 103 LYS A CA 1
ATOM 842 C C . LYS A 1 103 ? -10.671 -3.452 -0.575 1.00 92.75 103 LYS A C 1
ATOM 844 O O . LYS A 1 103 ? -11.662 -3.592 0.129 1.00 92.75 103 LYS A O 1
ATOM 849 N N . VAL A 1 104 ? -9.624 -4.278 -0.509 1.00 89.25 104 VAL A N 1
ATOM 850 C CA . VAL A 1 104 ? -9.603 -5.463 0.368 1.00 89.25 104 VAL A CA 1
ATOM 851 C C . VAL A 1 104 ? -9.739 -5.076 1.841 1.00 89.25 104 VAL A C 1
ATOM 853 O O . VAL A 1 104 ? -10.452 -5.747 2.586 1.00 89.25 104 VAL A O 1
ATOM 856 N N . ILE A 1 105 ? -9.070 -4.007 2.277 1.00 88.25 105 ILE A N 1
ATOM 857 C CA . ILE A 1 105 ? -9.166 -3.528 3.661 1.00 88.25 105 ILE A CA 1
ATOM 858 C C . ILE A 1 105 ? -10.579 -3.022 3.953 1.00 88.25 105 ILE A C 1
ATOM 860 O O . ILE A 1 105 ? -11.159 -3.419 4.961 1.00 88.25 105 ILE A O 1
ATOM 864 N N . SER A 1 106 ? -11.157 -2.204 3.073 1.00 87.06 106 SER A N 1
ATOM 865 C CA . SER A 1 106 ? -12.535 -1.725 3.209 1.00 87.06 106 SER A CA 1
ATOM 866 C C . SER A 1 106 ? -13.536 -2.880 3.267 1.00 87.06 106 SER A C 1
ATOM 868 O O . SER A 1 106 ? -14.369 -2.903 4.169 1.00 87.06 106 SER A O 1
ATOM 870 N N . ASP A 1 107 ? -13.413 -3.871 2.382 1.00 86.44 107 ASP A N 1
ATOM 871 C CA . ASP A 1 107 ? -14.286 -5.050 2.354 1.00 86.44 107 ASP A CA 1
ATOM 872 C C . ASP A 1 107 ? -14.167 -5.868 3.653 1.00 86.44 107 ASP A C 1
ATOM 874 O O . ASP A 1 107 ? -15.177 -6.275 4.229 1.00 86.44 107 ASP A O 1
ATOM 878 N N . LYS A 1 108 ? -12.943 -6.066 4.168 1.00 80.75 108 LYS A N 1
ATOM 879 C CA . LYS A 1 108 ? -12.702 -6.747 5.454 1.00 80.75 108 LYS A CA 1
ATOM 880 C C . LYS A 1 108 ? -13.301 -5.983 6.634 1.00 80.75 108 LYS A C 1
ATOM 882 O O . LYS A 1 108 ? -13.902 -6.599 7.511 1.00 80.75 108 LYS A O 1
ATOM 887 N N . LEU A 1 109 ? -13.153 -4.658 6.657 1.00 78.88 109 LEU A N 1
ATOM 888 C CA . LEU A 1 109 ? -13.739 -3.810 7.695 1.00 78.88 109 LEU A CA 1
ATOM 889 C C . LEU A 1 109 ? -15.269 -3.876 7.657 1.00 78.88 109 LEU A C 1
ATOM 891 O O . LEU A 1 109 ? -15.886 -4.059 8.701 1.00 78.88 109 LEU A O 1
ATOM 895 N N . LEU A 1 110 ? -15.877 -3.800 6.470 1.00 74.25 110 LEU A N 1
ATOM 896 C CA . LEU A 1 110 ? -17.326 -3.930 6.297 1.00 74.25 110 LEU A CA 1
ATOM 897 C C . LEU A 1 110 ? -17.839 -5.314 6.711 1.00 74.25 110 LEU A C 1
ATOM 899 O O . LEU A 1 110 ? -18.857 -5.405 7.391 1.00 74.25 110 LEU A O 1
ATOM 903 N N . ALA A 1 111 ? -17.130 -6.387 6.351 1.00 71.56 111 ALA A N 1
ATOM 904 C CA . ALA A 1 111 ? -17.491 -7.749 6.743 1.00 71.56 111 ALA A CA 1
ATOM 905 C C . ALA A 1 111 ? -17.381 -7.984 8.260 1.00 71.56 111 ALA A C 1
ATOM 907 O O . ALA A 1 111 ? -18.128 -8.795 8.806 1.00 71.56 111 ALA A O 1
ATOM 908 N N . GLY A 1 112 ? -16.467 -7.278 8.933 1.00 63.78 112 GLY A N 1
ATOM 909 C CA . GLY A 1 112 ? -16.293 -7.316 10.385 1.00 63.78 112 GLY A CA 1
ATOM 910 C C . GLY A 1 112 ? -17.298 -6.470 11.176 1.00 63.78 112 GLY A C 1
ATOM 911 O O . GLY A 1 112 ? -17.321 -6.568 12.402 1.00 63.78 112 GLY A O 1
ATOM 912 N N . LEU A 1 113 ? -18.128 -5.650 10.519 1.00 60.00 113 LEU A N 1
ATOM 913 C CA . LEU A 1 113 ? -19.176 -4.864 11.174 1.00 60.00 113 LEU A CA 1
ATOM 914 C C . LEU A 1 113 ? -20.478 -5.685 11.257 1.00 60.00 113 LEU A C 1
ATOM 916 O O . LEU A 1 113 ? -21.083 -5.959 10.219 1.00 60.00 113 LEU A O 1
ATOM 920 N N . PRO A 1 114 ? -20.983 -6.021 12.464 1.00 54.41 114 PRO A N 1
ATOM 921 C CA . PRO A 1 114 ? -22.150 -6.898 12.626 1.00 54.41 114 PRO A CA 1
ATOM 922 C C . PRO A 1 114 ? -23.466 -6.380 12.014 1.00 54.41 114 PRO A C 1
ATOM 924 O O . PRO A 1 114 ? -24.412 -7.147 11.901 1.00 54.41 114 PRO A O 1
ATOM 927 N N . ASN A 1 115 ? -23.549 -5.103 11.615 1.00 49.00 115 ASN A N 1
ATOM 928 C CA . ASN A 1 115 ? -24.823 -4.412 11.366 1.00 49.00 115 ASN A CA 1
ATOM 929 C C . ASN A 1 115 ? -24.964 -3.742 9.983 1.00 49.00 115 ASN A C 1
ATOM 931 O O . ASN A 1 115 ? -25.882 -2.948 9.794 1.00 49.00 115 ASN A O 1
ATOM 935 N N . PHE A 1 116 ? -24.097 -4.038 9.006 1.00 46.97 116 PHE A N 1
ATOM 936 C CA . PHE A 1 116 ? -24.233 -3.502 7.635 1.00 46.97 116 PHE A CA 1
ATOM 937 C C . PHE A 1 116 ? -24.806 -4.491 6.610 1.00 46.97 116 PHE A C 1
ATOM 939 O O . PHE A 1 116 ? -24.957 -4.144 5.441 1.00 46.97 116 PHE A O 1
ATOM 946 N N . ARG A 1 117 ? -25.190 -5.698 7.039 1.00 41.66 117 ARG A N 1
ATOM 947 C CA . ARG A 1 117 ? -26.069 -6.575 6.257 1.00 41.66 117 ARG A CA 1
ATOM 948 C C . ARG A 1 117 ? -27.515 -6.253 6.633 1.00 41.66 117 ARG A C 1
ATOM 950 O O . ARG A 1 117 ? -28.016 -6.778 7.622 1.00 41.66 117 ARG A O 1
ATOM 957 N N . ARG A 1 118 ? -28.133 -5.328 5.899 1.00 41.69 118 ARG A N 1
ATOM 958 C CA . ARG A 1 118 ? -29.596 -5.295 5.771 1.00 41.69 118 ARG A CA 1
ATOM 959 C C . ARG A 1 118 ? -30.007 -6.238 4.655 1.00 41.69 118 ARG A C 1
ATOM 961 O O . ARG A 1 118 ? -29.269 -6.269 3.645 1.00 41.69 118 ARG A O 1
#

Radius of gyration: 20.26 Å; chains: 1; bounding box: 62×26×62 Å

Secondary structure (DSSP, 8-state):
-------GGG-SS-HHHHHHHHHHHHHH--HHHHHHHHHHHTTSS-HHHHHTT-HHHHHHHHHHHHHHHHHHHH-----SS--TTTHHHHHHHHHHHHHHHHHHHHHHHHHT-TT---

Sequence (118 aa):
MEKIPFSRKNNPFSYEALDNKAKEKYHNLRVEDLVIDHCIETGFITSTDVTTKTRKFLVLKEAIETTLNAFKLVDDFDDTNITIDNLDACIEYKKKLKRRVLKVISDKLLAGLPNFRR